Protein AF-A0A3D1ZMB7-F1 (afdb_monomer_lite)

Sequence (47 aa):
MILQSYDFAELYRRHGCSVQIGGSDQWGNITGGIDLTRRLHQAQVFG

Secondary structure (DSSP, 8-state):
-HHHHHHHHHHHHHH---B----GGGHHHHHHHHHHHHHHH----B-

pLDDT: mean 97.0, std 4.42, range [68.69, 98.69]

Structure (mmCIF, N/CA/C/O backbone):
data_AF-A0A3D1ZMB7-F1
#
_entry.id   AF-A0A3D1ZMB7-F1
#
loop_
_atom_site.group_PDB
_atom_site.id
_atom_site.type_symbol
_atom_site.label_atom_id
_atom_site.label_alt_id
_atom_site.label_comp_id
_atom_site.label_asym_id
_atom_site.label_entity_id
_atom_site.label_seq_id
_atom_site.pdbx_PDB_ins_code
_atom_site.Cartn_x
_atom_site.Cartn_y
_atom_site.Cartn_z
_atom_site.occupancy
_atom_site.B_iso_or_equiv
_atom_site.auth_seq_id
_atom_site.auth_comp_id
_atom_site.auth_asym_id
_atom_site.auth_atom_id
_atom_site.pdbx_PDB_model_num
ATOM 1 N N . MET A 1 1 ? 7.545 8.232 -2.215 1.00 68.69 1 MET A N 1
ATOM 2 C CA . MET A 1 1 ? 7.109 7.184 -1.266 1.00 68.69 1 MET A CA 1
ATOM 3 C C . MET A 1 1 ? 5.956 7.572 -0.338 1.00 68.69 1 MET A C 1
ATOM 5 O O . MET A 1 1 ? 5.170 6.692 -0.031 1.00 68.69 1 MET A O 1
ATOM 9 N N . ILE A 1 2 ? 5.816 8.823 0.135 1.00 91.19 2 ILE A N 1
ATOM 10 C CA . ILE A 1 2 ? 4.730 9.181 1.081 1.00 91.19 2 ILE A CA 1
ATOM 11 C C . ILE A 1 2 ? 3.347 9.178 0.412 1.00 91.19 2 ILE A C 1
ATOM 13 O O . ILE A 1 2 ? 2.423 8.579 0.950 1.00 91.19 2 ILE A O 1
ATOM 17 N N . LEU A 1 3 ? 3.219 9.794 -0.771 1.00 97.69 3 LEU A N 1
ATOM 18 C CA . LEU A 1 3 ? 1.929 9.921 -1.465 1.00 97.69 3 LEU A CA 1
ATOM 19 C C . LEU A 1 3 ? 1.314 8.557 -1.807 1.00 97.69 3 LEU A C 1
ATOM 21 O O . LEU A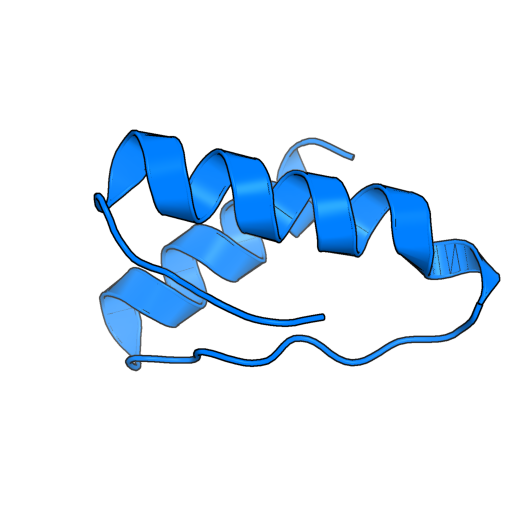 1 3 ? 0.217 8.272 -1.356 1.00 97.69 3 LEU A O 1
ATOM 25 N N . GLN A 1 4 ? 2.059 7.663 -2.467 1.00 97.56 4 GLN A N 1
ATOM 26 C CA . GLN A 1 4 ? 1.555 6.323 -2.805 1.00 97.56 4 GLN A CA 1
ATOM 27 C C . GLN A 1 4 ? 1.197 5.479 -1.570 1.00 97.56 4 GLN A C 1
ATOM 29 O O . GLN A 1 4 ? 0.231 4.722 -1.599 1.00 97.56 4 GLN A O 1
ATOM 34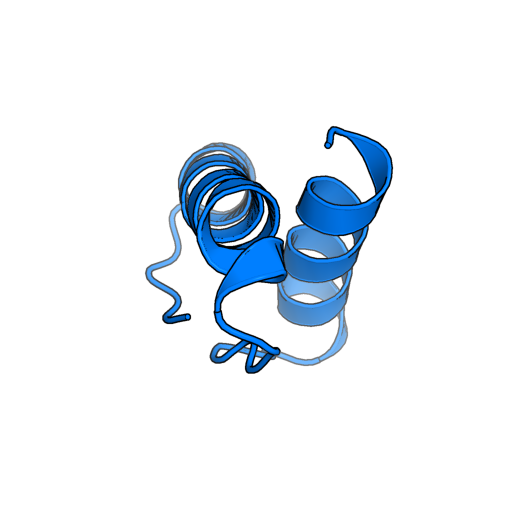 N N . SER A 1 5 ? 1.952 5.614 -0.474 1.00 97.19 5 SER A N 1
ATOM 35 C CA . SER A 1 5 ? 1.614 4.925 0.779 1.00 97.19 5 SER A CA 1
ATOM 36 C C . SER A 1 5 ? 0.291 5.445 1.348 1.00 97.19 5 SER A C 1
ATOM 38 O O . SER A 1 5 ? -0.524 4.668 1.842 1.00 97.19 5 SER A O 1
ATOM 40 N N . TYR A 1 6 ? 0.077 6.764 1.277 1.00 98.06 6 TYR A N 1
ATOM 41 C CA . TYR A 1 6 ? -1.158 7.406 1.716 1.00 98.06 6 TYR A CA 1
ATOM 42 C C . TYR A 1 6 ? -2.343 7.034 0.822 1.00 98.06 6 TYR A C 1
ATOM 44 O O . TYR A 1 6 ? -3.420 6.771 1.346 1.00 98.06 6 TYR A O 1
ATOM 52 N N . ASP A 1 7 ? -2.133 6.914 -0.491 1.00 98.38 7 ASP A N 1
ATOM 53 C CA . ASP A 1 7 ? -3.155 6.426 -1.418 1.00 98.38 7 ASP A CA 1
ATOM 54 C C . ASP A 1 7 ? -3.632 5.024 -1.018 1.00 98.38 7 ASP A C 1
ATOM 56 O O . ASP A 1 7 ? -4.837 4.780 -0.985 1.00 98.38 7 ASP A O 1
ATOM 60 N N . PHE A 1 8 ? -2.724 4.113 -0.641 1.00 98.38 8 PHE A N 1
ATOM 61 C CA . PHE A 1 8 ? -3.127 2.776 -0.194 1.00 98.38 8 PHE A CA 1
ATOM 62 C C . PHE A 1 8 ? -3.941 2.825 1.107 1.00 98.38 8 PHE A C 1
ATOM 64 O O . PHE A 1 8 ? -5.011 2.219 1.185 1.00 98.38 8 PHE A O 1
ATOM 71 N N . ALA A 1 9 ? -3.497 3.608 2.095 1.00 98.31 9 ALA A N 1
ATOM 72 C CA . ALA A 1 9 ? -4.240 3.792 3.341 1.00 98.31 9 ALA A CA 1
ATOM 73 C C . ALA A 1 9 ? -5.636 4.396 3.095 1.00 98.31 9 ALA A C 1
ATOM 75 O O . ALA A 1 9 ? -6.625 3.955 3.683 1.00 98.31 9 ALA A O 1
ATOM 76 N N . GLU A 1 10 ? -5.747 5.355 2.176 1.00 98.50 10 GLU A N 1
ATOM 77 C CA . GLU A 1 10 ? -7.014 5.998 1.838 1.00 98.50 10 GLU A CA 1
ATOM 78 C C . GLU A 1 10 ? -7.950 5.065 1.056 1.00 98.50 10 GLU A C 1
ATOM 80 O O . GLU A 1 10 ? -9.156 5.042 1.316 1.00 98.50 10 GLU A O 1
ATOM 85 N N . LEU A 1 11 ? -7.417 4.245 0.146 1.00 98.69 11 LEU A N 1
ATOM 86 C CA . LEU A 1 11 ? -8.182 3.209 -0.551 1.00 98.69 11 LEU A CA 1
ATOM 87 C C . LEU A 1 11 ? -8.658 2.112 0.407 1.00 98.69 11 LEU A C 1
ATOM 89 O O . LEU A 1 11 ? -9.797 1.654 0.284 1.00 98.69 11 L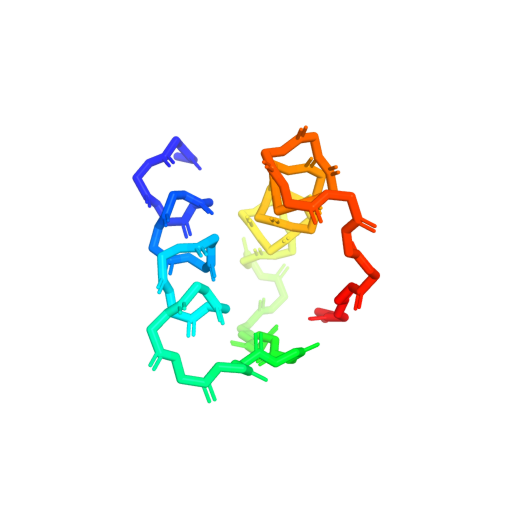EU A O 1
ATOM 93 N N . TYR A 1 12 ? -7.843 1.731 1.394 1.00 98.56 12 TYR A N 1
ATOM 94 C CA . TYR A 1 12 ? -8.289 0.866 2.484 1.00 98.56 12 TYR A CA 1
ATOM 95 C C . TYR A 1 12 ? -9.443 1.521 3.255 1.00 98.56 12 TYR A C 1
ATOM 97 O O . TYR A 1 12 ? -10.507 0.922 3.406 1.00 98.56 12 TYR A O 1
ATOM 105 N N . ARG A 1 13 ? -9.288 2.782 3.676 1.00 98.50 13 ARG A N 1
ATOM 106 C CA . ARG A 1 13 ? -10.303 3.508 4.454 1.00 98.50 13 ARG A CA 1
ATOM 107 C C . ARG A 1 13 ? -11.630 3.673 3.707 1.00 98.50 13 ARG A C 1
ATOM 109 O O . ARG A 1 13 ? -12.687 3.573 4.324 1.00 98.50 13 ARG A O 1
ATOM 116 N N . ARG A 1 14 ? -11.592 3.979 2.406 1.00 98.62 14 ARG A N 1
ATOM 117 C CA . ARG A 1 14 ? -12.795 4.251 1.597 1.00 98.62 14 ARG A CA 1
ATOM 118 C C . ARG A 1 14 ? -13.457 2.996 1.046 1.00 98.62 14 ARG A C 1
ATOM 120 O O . ARG A 1 14 ? -14.674 2.986 0.883 1.00 98.62 14 ARG A O 1
ATOM 127 N N . HIS A 1 15 ? -12.667 1.978 0.715 1.00 98.56 15 HIS A N 1
ATOM 128 C CA . HIS A 1 15 ? -13.130 0.853 -0.100 1.00 98.56 15 HIS A CA 1
ATOM 129 C C . HIS A 1 15 ? -12.760 -0.520 0.469 1.00 98.56 15 HIS A C 1
ATOM 131 O O . HIS A 1 15 ? -13.073 -1.528 -0.156 1.00 98.56 15 HIS A O 1
ATOM 137 N N . GLY A 1 16 ? -12.089 -0.587 1.622 1.00 98.00 16 GLY A N 1
ATOM 138 C CA . GLY A 1 16 ? -11.606 -1.849 2.186 1.00 98.00 16 GLY A CA 1
ATOM 139 C C . GLY A 1 16 ? -10.543 -2.522 1.318 1.00 98.00 16 GLY A C 1
ATOM 140 O O . GLY A 1 16 ? -10.372 -3.735 1.395 1.00 98.00 16 GLY A O 1
ATOM 141 N N . CYS A 1 17 ? -9.850 -1.758 0.464 1.00 98.25 17 CYS A N 1
ATOM 142 C CA . CYS A 1 17 ? -8.814 -2.300 -0.405 1.00 98.25 17 CYS A CA 1
ATOM 143 C C . CYS A 1 17 ? -7.668 -2.864 0.444 1.00 98.25 17 CYS A C 1
ATOM 145 O O . CYS A 1 17 ? -6.998 -2.117 1.154 1.00 98.25 17 CYS A O 1
ATOM 147 N N . SER A 1 18 ? -7.457 -4.179 0.391 1.00 98.19 18 SER A N 1
ATOM 148 C CA . SER A 1 18 ? -6.516 -4.884 1.269 1.00 98.19 18 SER A CA 1
ATOM 149 C C . SER A 1 18 ? -5.300 -5.460 0.546 1.00 98.19 18 SER A C 1
ATOM 151 O O . SER A 1 18 ? -4.487 -6.122 1.186 1.00 98.19 18 SER A O 1
ATOM 153 N N . VAL A 1 19 ? -5.173 -5.247 -0.767 1.00 98.44 19 VAL A N 1
ATOM 154 C CA . VAL A 1 19 ? -4.052 -5.732 -1.586 1.00 98.44 19 VAL A CA 1
ATOM 155 C C . VAL A 1 19 ? -3.623 -4.639 -2.564 1.00 98.44 19 VAL A C 1
ATOM 157 O O . VAL A 1 19 ? -4.466 -4.112 -3.289 1.00 98.44 19 VAL A O 1
ATOM 160 N N . GLN A 1 20 ? -2.327 -4.328 -2.623 1.00 98.31 20 GLN A N 1
ATOM 161 C CA . GLN A 1 20 ? -1.749 -3.424 -3.620 1.00 98.31 20 GLN A CA 1
ATOM 162 C C . GLN A 1 20 ? -0.692 -4.144 -4.456 1.00 98.31 20 GLN A C 1
ATOM 164 O O . GLN A 1 20 ? 0.392 -4.415 -3.972 1.00 98.31 20 GLN A O 1
ATOM 169 N N . ILE A 1 21 ? -0.969 -4.372 -5.737 1.00 98.12 21 ILE A N 1
ATOM 170 C CA . ILE A 1 21 ? -0.015 -4.988 -6.671 1.00 98.12 21 ILE A CA 1
ATOM 171 C C . ILE A 1 21 ? 0.793 -3.933 -7.438 1.00 98.12 21 ILE A C 1
ATOM 173 O O . ILE A 1 21 ? 0.330 -2.810 -7.653 1.00 98.12 21 ILE A O 1
ATOM 177 N N . GLY A 1 22 ? 1.983 -4.303 -7.907 1.00 96.94 22 GLY A N 1
ATOM 178 C CA . GLY A 1 22 ? 2.830 -3.445 -8.736 1.00 96.94 22 GLY A CA 1
ATOM 179 C C . GLY A 1 22 ? 4.049 -4.178 -9.293 1.00 96.94 22 GLY A C 1
ATOM 180 O O . GLY A 1 22 ? 4.273 -5.349 -8.994 1.00 96.94 22 GLY A O 1
ATOM 181 N N . GLY A 1 23 ? 4.833 -3.486 -10.124 1.00 97.62 23 GLY A N 1
ATOM 182 C CA . GLY A 1 23 ? 6.122 -3.992 -10.606 1.00 97.62 23 GLY A CA 1
ATOM 183 C C . GLY A 1 23 ? 7.133 -4.179 -9.470 1.00 97.62 23 GLY A C 1
ATOM 184 O O . GLY A 1 23 ? 6.973 -3.633 -8.377 1.00 97.62 23 GLY A O 1
ATOM 185 N N . SER A 1 24 ? 8.205 -4.935 -9.720 1.00 95.88 24 SER A N 1
ATOM 186 C CA . SER A 1 24 ? 9.243 -5.208 -8.710 1.00 95.88 24 SER A CA 1
ATOM 187 C C . SER A 1 24 ? 9.938 -3.940 -8.196 1.00 95.88 24 SER A C 1
ATOM 189 O O . SER A 1 24 ? 10.398 -3.898 -7.059 1.00 95.88 24 SER A O 1
ATOM 191 N N . ASP A 1 25 ? 9.986 -2.889 -9.015 1.00 97.31 25 ASP A N 1
ATOM 192 C CA . ASP A 1 25 ? 10.487 -1.556 -8.673 1.00 97.31 25 ASP A CA 1
ATOM 193 C C . ASP A 1 25 ? 9.599 -0.810 -7.655 1.00 97.31 25 ASP A C 1
ATOM 195 O O . ASP A 1 25 ? 10.062 0.119 -6.994 1.00 97.31 25 ASP A O 1
ATOM 199 N N . GLN A 1 26 ? 8.341 -1.230 -7.479 1.00 96.31 26 GLN A N 1
ATOM 200 C CA . GLN A 1 26 ? 7.370 -0.606 -6.573 1.00 96.31 26 GLN A CA 1
ATOM 201 C C . GLN A 1 26 ? 7.345 -1.216 -5.168 1.00 96.31 26 GLN A C 1
ATOM 203 O O . GLN A 1 26 ? 6.663 -0.675 -4.295 1.00 96.31 26 GLN A O 1
ATOM 208 N N . TRP A 1 27 ? 8.103 -2.289 -4.909 1.00 96.25 27 TRP A N 1
ATOM 209 C CA . TRP A 1 27 ? 8.089 -3.004 -3.625 1.00 96.25 27 TRP A CA 1
ATOM 210 C C . TRP A 1 27 ? 8.280 -2.077 -2.412 1.00 96.25 27 TRP A C 1
ATOM 212 O O . TRP A 1 27 ? 7.567 -2.185 -1.412 1.00 96.25 27 TRP A O 1
ATOM 222 N N . GLY A 1 28 ? 9.189 -1.101 -2.513 1.00 96.62 28 GLY A N 1
ATOM 223 C CA . GLY A 1 28 ? 9.416 -0.116 -1.450 1.00 96.62 28 GLY A CA 1
ATOM 224 C C . GLY A 1 28 ? 8.190 0.762 -1.173 1.00 96.62 28 GLY A C 1
ATOM 225 O O . GLY A 1 28 ? 7.839 0.996 -0.020 1.00 96.62 28 GLY A O 1
ATOM 226 N N . ASN A 1 29 ? 7.489 1.207 -2.219 1.00 96.69 29 ASN A N 1
ATOM 227 C CA . ASN A 1 29 ? 6.273 2.004 -2.059 1.00 96.69 29 ASN A CA 1
ATOM 228 C C . ASN A 1 29 ? 5.123 1.178 -1.460 1.00 96.69 29 ASN A C 1
ATOM 230 O O . ASN A 1 29 ? 4.402 1.673 -0.597 1.00 96.69 29 ASN A O 1
ATOM 234 N N . ILE A 1 30 ? 4.978 -0.075 -1.896 1.00 98.25 30 ILE A N 1
ATOM 235 C CA . ILE A 1 30 ? 3.933 -0.996 -1.438 1.00 98.25 30 ILE A CA 1
ATOM 236 C C . ILE A 1 30 ? 4.118 -1.328 0.047 1.00 98.25 30 ILE A C 1
ATOM 238 O O . ILE A 1 30 ? 3.196 -1.165 0.844 1.00 98.25 30 ILE A O 1
ATOM 242 N N . THR A 1 31 ? 5.330 -1.713 0.448 1.00 98.00 31 THR A N 1
ATOM 243 C CA . THR A 1 31 ? 5.659 -1.979 1.860 1.00 98.00 31 THR A CA 1
ATOM 244 C C . THR A 1 31 ? 5.470 -0.742 2.742 1.00 98.00 31 THR A C 1
ATOM 246 O O . THR A 1 31 ? 4.950 -0.856 3.853 1.00 98.00 31 THR A O 1
ATOM 249 N N . GLY A 1 32 ? 5.779 0.455 2.228 1.00 98.06 32 GLY A N 1
ATOM 250 C CA . GLY A 1 32 ? 5.446 1.721 2.889 1.00 98.06 32 GLY A CA 1
ATOM 251 C C . GLY A 1 32 ? 3.940 1.925 3.095 1.00 98.06 32 GLY A C 1
ATOM 252 O O . GLY A 1 32 ? 3.517 2.352 4.172 1.00 98.06 32 GLY A O 1
ATOM 253 N N . GLY A 1 33 ? 3.122 1.569 2.102 1.00 98.00 33 GLY A N 1
ATOM 254 C CA . GLY A 1 33 ? 1.662 1.593 2.200 1.00 98.00 33 GLY A CA 1
ATOM 255 C C . GLY A 1 33 ? 1.107 0.590 3.212 1.00 98.00 33 GLY A C 1
ATOM 256 O O . GLY A 1 33 ? 0.221 0.949 3.991 1.00 98.00 33 GLY A O 1
ATOM 257 N N . ILE A 1 34 ? 1.669 -0.624 3.277 1.00 98.50 34 ILE A N 1
ATOM 258 C CA . ILE A 1 34 ? 1.319 -1.634 4.294 1.00 98.50 34 ILE A CA 1
ATOM 259 C C . ILE A 1 34 ? 1.565 -1.074 5.700 1.00 98.50 34 ILE A C 1
ATOM 261 O O . ILE A 1 34 ? 0.672 -1.093 6.553 1.00 98.50 34 ILE A O 1
ATOM 265 N N . ASP A 1 35 ? 2.759 -0.531 5.944 1.00 98.31 35 ASP A N 1
ATOM 266 C CA . ASP A 1 35 ? 3.122 0.011 7.252 1.00 98.31 35 ASP A CA 1
ATOM 267 C C . ASP A 1 35 ? 2.277 1.224 7.646 1.00 98.31 35 ASP A C 1
ATOM 269 O O . ASP A 1 35 ? 1.871 1.348 8.806 1.00 98.31 35 ASP A O 1
ATOM 273 N N . LEU A 1 36 ? 1.994 2.120 6.698 1.00 98.12 36 LEU A N 1
ATOM 274 C CA . LEU A 1 36 ? 1.174 3.297 6.960 1.00 98.12 36 LEU A CA 1
ATOM 275 C C . LEU A 1 36 ? -0.276 2.912 7.268 1.00 98.12 36 LEU A C 1
ATOM 277 O O . LEU A 1 36 ? -0.838 3.399 8.250 1.00 98.12 36 LEU A O 1
ATOM 281 N N . THR A 1 37 ? -0.854 2.000 6.486 1.00 98.38 37 THR A N 1
ATOM 282 C CA . THR A 1 37 ? -2.219 1.494 6.695 1.00 98.38 37 THR A CA 1
ATOM 283 C C . THR A 1 37 ? -2.350 0.838 8.067 1.00 98.38 37 THR A C 1
ATOM 285 O O . THR A 1 37 ? -3.290 1.129 8.809 1.00 98.38 37 THR A O 1
ATOM 288 N N . ARG A 1 38 ? -1.355 0.039 8.472 1.00 98.38 38 ARG A N 1
ATOM 289 C CA . ARG A 1 38 ? -1.292 -0.551 9.814 1.00 98.38 38 ARG A CA 1
ATOM 290 C C . ARG A 1 38 ? -1.264 0.510 10.912 1.00 98.38 38 ARG A C 1
ATOM 292 O O . ARG A 1 38 ? -1.980 0.379 11.899 1.00 98.38 38 ARG A O 1
ATOM 299 N N . ARG A 1 39 ? -0.467 1.572 10.764 1.00 98.12 39 ARG A N 1
ATOM 300 C CA . ARG A 1 39 ? -0.374 2.644 11.774 1.00 98.12 39 ARG A CA 1
ATOM 301 C C . ARG A 1 39 ? -1.667 3.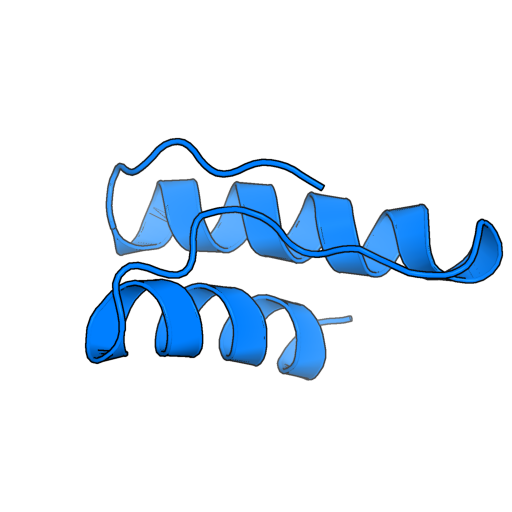451 11.888 1.00 98.12 39 ARG A C 1
ATOM 303 O O . ARG A 1 39 ? -2.101 3.716 13.005 1.00 98.12 39 ARG A O 1
ATOM 310 N N . LEU A 1 40 ? -2.274 3.825 10.761 1.00 98.12 40 LEU A N 1
ATOM 311 C CA . LEU A 1 40 ? -3.454 4.697 10.728 1.00 98.12 40 LEU A CA 1
ATOM 312 C C . LEU A 1 40 ? -4.763 3.967 11.033 1.00 98.12 40 LEU A C 1
ATOM 314 O O . LEU A 1 40 ? -5.655 4.544 11.651 1.00 98.12 40 LEU A O 1
ATOM 318 N N . HIS A 1 41 ? -4.886 2.716 10.594 1.00 98.12 41 HIS A N 1
ATOM 319 C CA . HIS A 1 41 ? -6.151 1.982 10.629 1.00 98.12 41 HIS A CA 1
ATOM 320 C C . HIS A 1 41 ? -6.095 0.689 11.445 1.00 98.12 41 HIS A C 1
ATOM 322 O O . HIS A 1 41 ? -7.114 0.013 11.548 1.00 98.12 41 HIS A O 1
ATOM 328 N N . GLN A 1 42 ? -4.937 0.345 12.028 1.00 97.94 42 GLN A N 1
ATOM 329 C CA . GLN A 1 42 ? -4.73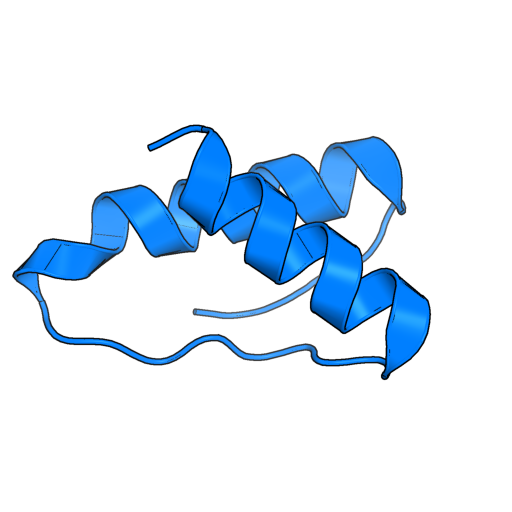3 -0.900 12.788 1.00 97.94 42 GLN A CA 1
ATOM 330 C C . GLN A 1 42 ? -5.134 -2.147 11.981 1.00 97.94 42 GLN A C 1
ATOM 332 O O . GLN A 1 42 ? -5.602 -3.142 12.528 1.00 97.94 42 GLN A O 1
ATOM 337 N N . ALA A 1 43 ? -4.951 -2.075 10.661 1.00 96.94 43 ALA A N 1
ATOM 338 C CA . ALA A 1 43 ? -5.383 -3.086 9.712 1.00 96.94 43 ALA A CA 1
ATOM 339 C C . ALA A 1 43 ? -4.195 -3.792 9.061 1.00 96.94 43 ALA A C 1
ATOM 341 O O . ALA A 1 43 ? -3.153 -3.184 8.806 1.00 96.94 43 ALA A O 1
ATOM 342 N N . GLN A 1 44 ? -4.373 -5.078 8.767 1.00 98.00 44 GLN A N 1
ATOM 343 C CA . GLN A 1 44 ? -3.430 -5.856 7.976 1.00 98.00 44 GLN A CA 1
ATOM 344 C C . GLN A 1 44 ? -3.834 -5.803 6.501 1.00 98.00 44 GLN A C 1
ATOM 346 O O . GLN A 1 44 ? -4.968 -6.127 6.153 1.00 98.00 44 GLN A O 1
ATOM 351 N N . VAL A 1 45 ? -2.891 -5.414 5.647 1.00 98.12 45 VAL A N 1
ATOM 352 C CA . VAL A 1 45 ? -3.037 -5.384 4.187 1.00 98.12 45 VAL A CA 1
ATOM 353 C C . VAL A 1 45 ? -1.792 -5.981 3.532 1.00 98.12 45 VAL A C 1
ATOM 355 O O . VAL A 1 45 ? -0.762 -6.150 4.190 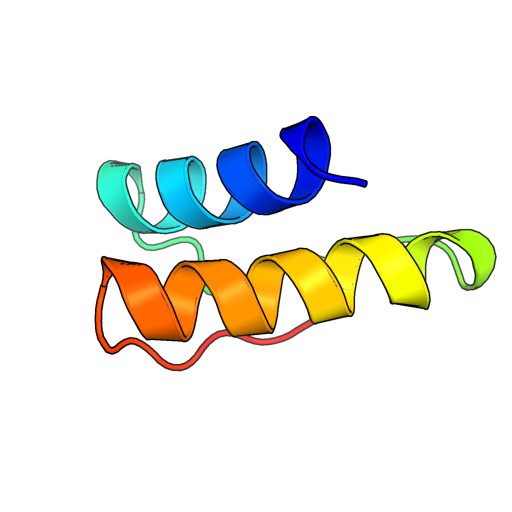1.00 98.12 45 VAL A O 1
ATOM 358 N N . PHE A 1 46 ? -1.896 -6.324 2.253 1.00 98.25 46 PHE A N 1
ATOM 359 C CA . PHE A 1 46 ? -0.891 -7.077 1.508 1.00 98.25 46 PHE A CA 1
ATOM 360 C C . PHE A 1 46 ? -0.447 -6.324 0.261 1.00 98.25 46 PHE A C 1
ATOM 362 O O . PHE A 1 46 ? -1.104 -5.384 -0.192 1.00 98.25 46 PHE A O 1
ATOM 369 N N . GLY A 1 47 ? 0.682 -6.750 -0.285 1.00 91.69 47 GLY A N 1
ATOM 370 C CA . GLY A 1 47 ? 1.383 -6.056 -1.343 1.00 91.69 47 GLY A CA 1
ATOM 371 C C . GLY A 1 47 ? 2.202 -6.990 -2.202 1.00 91.69 47 GLY A C 1
ATOM 372 O O . GLY A 1 47 ? 2.812 -7.896 -1.592 1.00 91.69 47 GLY A O 1
#

Radius of gyration: 9.26 Å; chains: 1; bounding box: 24×17×23 Å

Foldseek 3Di:
DVVLLVVLLVCCVPPVQQEDDDDPVCPVSRVSNQVVNCVPPVDGGYD